Protein AF-A0A727Z8F1-F1 (afdb_monomer_lite)

Sequence (166 aa):
MTQYDAKLYRKMATTSFNEIFIKNKYPNDYIVYFQRVTELDWQDLQQFISNGMNKFDKLCILYEALLDDSSSWDFFKGERLPREVVDEITHYISIYRTQKFSKHYEINNWITQNDLWEQFRNIRSLNHHVGGVVVKGIRETYFKITCRLLAISDEGGSRLEKCQPW

Secondary structure (DSSP, 8-state):
-PPP-HHHHHHHHH----EEEEE--TTS-EEEEESSGGG--HHHHHHHB-S-SSHHHHHHHHHHHHH-TTS--TTB-SEEPPHHHHHHHHHHHHHHHHTT-SSHHHHHHHHHHTT-GGG-TTTEEEEEETTS-EEEEE-HHHHHHHHHHHT--STTSPPEEEEEE-

Foldseek 3Di:
DDDDDPVVVVVQVPQFQFWWWWADPPPDIDIDTDGGLVVDDPVNLVQFFQDDDDSRRSSVVVVVCSVDVVDDSPRTRTDIDDPLQSVLLVVLLVQCVVVVPDDSVVSQVVCVVVVPCVSNQPFWWFFAAPPGDTGIDGDPVSLVNSCVVVVHDPPDDHDTPDIGRD

Organism: Salmonella paratyphi B (NCBI:txid57045)

pLDDT: mean 90.61, std 9.66, range [50.28, 98.19]

Structure (mmCIF, N/CA/C/O backbone):
data_AF-A0A727Z8F1-F1
#
_entry.id   AF-A0A727Z8F1-F1
#
loop_
_atom_site.group_PDB
_atom_site.id
_atom_site.type_symbol
_atom_site.label_atom_id
_atom_site.label_alt_id
_atom_site.label_comp_id
_atom_site.label_asym_id
_atom_site.label_entity_id
_atom_site.label_seq_id
_atom_site.pdbx_PDB_ins_code
_atom_site.Cartn_x
_atom_site.Cartn_y
_atom_site.Cartn_z
_atom_site.occupancy
_atom_site.B_iso_or_equiv
_atom_site.auth_seq_id
_atom_site.auth_comp_id
_atom_site.auth_asym_id
_atom_site.auth_atom_id
_atom_site.pdbx_PDB_model_num
ATOM 1 N N . MET A 1 1 ? 16.748 -8.881 -25.050 1.00 59.47 1 MET A N 1
ATOM 2 C CA . MET A 1 1 ? 17.433 -7.925 -24.155 1.00 59.47 1 MET A CA 1
ATOM 3 C C . MET A 1 1 ? 16.875 -6.560 -24.489 1.00 59.47 1 MET A C 1
ATOM 5 O O . MET A 1 1 ? 16.984 -6.182 -25.651 1.00 59.47 1 MET A O 1
ATOM 9 N N . THR A 1 2 ? 16.223 -5.877 -23.549 1.00 76.44 2 THR A N 1
ATOM 10 C CA . THR A 1 2 ? 15.679 -4.546 -23.827 1.00 76.44 2 THR A CA 1
ATOM 11 C C . THR A 1 2 ? 16.814 -3.544 -23.665 1.00 76.44 2 THR A C 1
ATOM 13 O O . THR A 1 2 ? 17.444 -3.455 -22.612 1.00 76.44 2 THR A O 1
ATOM 16 N N . GLN A 1 3 ? 17.147 -2.828 -24.736 1.00 87.69 3 GLN A N 1
ATOM 17 C CA . GLN A 1 3 ? 18.122 -1.747 -24.648 1.00 87.69 3 GLN A CA 1
ATOM 18 C C . GLN A 1 3 ? 17.530 -0.619 -23.797 1.00 87.69 3 GLN A C 1
ATOM 20 O O . GLN A 1 3 ? 16.343 -0.320 -23.910 1.00 87.69 3 GLN A O 1
ATOM 25 N N . TYR A 1 4 ? 18.350 0.008 -22.950 1.00 93.06 4 TYR A N 1
ATOM 26 C CA . TYR A 1 4 ? 17.904 1.146 -22.151 1.00 93.06 4 TYR A CA 1
ATOM 27 C C . TYR A 1 4 ? 17.323 2.254 -23.041 1.00 93.06 4 TYR A C 1
ATOM 29 O O . TYR A 1 4 ? 18.005 2.757 -23.936 1.00 93.06 4 TYR A O 1
ATOM 37 N N . ASP A 1 5 ? 16.086 2.658 -22.750 1.00 95.81 5 ASP A N 1
ATOM 38 C CA . ASP A 1 5 ? 15.390 3.755 -23.419 1.00 95.81 5 ASP A CA 1
ATOM 39 C C . ASP A 1 5 ? 15.061 4.861 -22.408 1.00 95.81 5 ASP A C 1
ATOM 41 O O . ASP A 1 5 ? 14.176 4.738 -21.556 1.00 95.81 5 ASP A O 1
ATOM 45 N N . ALA A 1 6 ? 15.762 5.989 -22.537 1.00 96.31 6 ALA A N 1
ATOM 46 C CA . ALA A 1 6 ? 15.578 7.152 -21.678 1.00 96.31 6 ALA A CA 1
ATOM 47 C C . ALA A 1 6 ? 14.182 7.788 -21.799 1.00 96.31 6 ALA A C 1
ATOM 49 O O . ALA A 1 6 ? 13.691 8.367 -20.829 1.00 96.31 6 ALA A O 1
ATOM 50 N N . LYS A 1 7 ? 13.533 7.722 -22.970 1.00 96.94 7 LYS A N 1
ATOM 51 C CA . LYS A 1 7 ? 12.176 8.259 -23.157 1.00 96.94 7 LYS A CA 1
ATOM 52 C C . LYS A 1 7 ? 11.161 7.383 -22.434 1.00 96.94 7 LYS A C 1
ATOM 54 O O . LYS A 1 7 ? 10.296 7.919 -21.744 1.00 96.94 7 LYS A O 1
ATOM 59 N N . LEU A 1 8 ? 11.289 6.063 -22.554 1.00 97.00 8 LEU A N 1
ATOM 60 C CA . LEU A 1 8 ? 10.436 5.119 -21.834 1.00 97.00 8 LEU A CA 1
ATOM 61 C C . LEU A 1 8 ? 10.638 5.228 -20.318 1.00 97.00 8 LEU A C 1
ATOM 63 O O . LEU A 1 8 ? 9.660 5.346 -19.584 1.00 97.00 8 LEU A O 1
ATOM 67 N N . TYR A 1 9 ? 11.887 5.311 -19.852 1.00 96.81 9 TYR A N 1
ATOM 68 C CA . TYR A 1 9 ? 12.176 5.513 -18.431 1.00 96.81 9 TYR A CA 1
ATOM 69 C C . TYR A 1 9 ? 11.516 6.786 -17.880 1.00 96.81 9 TYR A C 1
ATOM 71 O O . TYR A 1 9 ? 10.934 6.773 -16.798 1.00 96.81 9 TYR A O 1
ATOM 79 N N . ARG A 1 10 ? 11.548 7.893 -18.638 1.00 97.00 10 ARG A N 1
ATOM 80 C CA . ARG A 1 10 ? 10.850 9.130 -18.251 1.00 97.00 10 ARG A CA 1
ATOM 81 C C . ARG A 1 10 ? 9.341 8.928 -18.152 1.00 97.00 10 ARG A C 1
ATOM 83 O O . ARG A 1 10 ? 8.759 9.404 -17.188 1.00 97.00 10 ARG A O 1
ATOM 90 N N . LYS A 1 11 ? 8.721 8.201 -19.090 1.00 97.19 11 LYS A N 1
ATOM 91 C CA . LYS A 1 11 ? 7.285 7.873 -19.014 1.00 97.19 11 LYS A CA 1
ATOM 92 C C . LYS A 1 11 ? 6.958 7.074 -17.755 1.00 97.19 11 LYS A C 1
ATOM 94 O O . LYS A 1 11 ? 6.008 7.410 -17.054 1.00 97.19 11 LYS A O 1
ATOM 99 N N . MET A 1 12 ? 7.764 6.062 -17.438 1.00 97.06 12 MET A N 1
ATOM 100 C CA . MET A 1 12 ? 7.623 5.278 -16.207 1.00 97.06 12 MET A CA 1
ATOM 101 C C . MET A 1 12 ? 7.738 6.163 -14.960 1.00 97.06 12 MET A C 1
ATOM 103 O O . MET A 1 12 ? 6.936 6.039 -14.041 1.00 97.06 12 MET A O 1
ATOM 107 N N . ALA A 1 13 ? 8.693 7.097 -14.956 1.00 95.50 13 ALA A N 1
ATOM 108 C CA . ALA A 1 13 ? 8.923 8.033 -13.858 1.00 95.50 13 ALA A CA 1
ATOM 109 C C . ALA A 1 13 ? 7.828 9.103 -13.702 1.00 95.50 13 ALA A C 1
ATOM 111 O O . ALA A 1 13 ? 7.809 9.807 -12.696 1.00 95.50 13 ALA A O 1
ATOM 112 N N . THR A 1 14 ? 6.929 9.255 -14.677 1.00 96.12 14 THR A N 1
ATOM 113 C CA . THR A 1 14 ? 5.796 10.193 -14.608 1.00 96.12 14 THR A CA 1
ATOM 114 C C . THR A 1 14 ? 4.440 9.500 -14.501 1.00 96.12 14 THR A C 1
ATOM 116 O O . THR A 1 14 ? 3.446 10.170 -14.243 1.00 96.12 14 THR A O 1
ATOM 119 N N . THR A 1 15 ? 4.373 8.182 -14.707 1.00 96.19 15 THR A N 1
ATOM 120 C CA . THR A 1 15 ? 3.121 7.414 -14.613 1.00 96.19 15 THR A CA 1
ATOM 121 C C . THR A 1 15 ? 2.885 6.980 -13.168 1.00 96.19 15 THR A C 1
ATOM 123 O O . THR A 1 15 ? 3.782 6.415 -12.544 1.00 96.19 15 THR A O 1
ATOM 126 N N . SER A 1 16 ? 1.683 7.231 -12.645 1.00 94.06 16 SER A N 1
ATOM 127 C CA . SER A 1 16 ? 1.291 6.873 -11.278 1.00 94.06 16 SER A CA 1
ATOM 128 C C . SER A 1 16 ? 0.450 5.598 -11.261 1.00 94.06 16 SER A C 1
ATOM 130 O O . SER A 1 16 ? -0.523 5.515 -12.006 1.00 94.06 16 SER A O 1
ATOM 132 N N . PHE A 1 17 ? 0.785 4.649 -10.383 1.00 91.12 17 PHE A N 1
ATOM 133 C CA . PHE A 1 17 ? 0.053 3.381 -10.229 1.00 91.12 17 PHE A CA 1
ATOM 134 C C . PHE A 1 17 ? -0.594 3.204 -8.848 1.00 91.12 17 PHE A C 1
ATOM 136 O O . PHE A 1 17 ? -1.741 2.787 -8.796 1.00 91.12 17 PHE A O 1
ATOM 143 N N . ASN A 1 18 ? 0.084 3.619 -7.769 1.00 94.62 18 ASN A N 1
ATOM 144 C CA . ASN A 1 18 ? -0.335 3.413 -6.372 1.00 94.62 18 ASN A CA 1
ATOM 145 C C . ASN A 1 18 ? -0.572 1.928 -6.039 1.00 94.62 18 ASN A C 1
ATOM 147 O O . ASN A 1 18 ? -1.689 1.430 -6.096 1.00 94.62 18 ASN A O 1
ATOM 151 N N . GLU A 1 19 ? 0.502 1.215 -5.706 1.00 96.19 19 GLU A N 1
ATOM 152 C CA . GLU A 1 19 ? 0.511 -0.246 -5.608 1.00 96.19 19 GLU A CA 1
ATOM 153 C C . GLU A 1 19 ? 1.148 -0.713 -4.295 1.00 96.19 19 GLU A C 1
ATOM 155 O O . GLU A 1 19 ? 2.115 -0.117 -3.808 1.00 96.19 19 GLU A O 1
ATOM 160 N N . ILE A 1 20 ? 0.631 -1.816 -3.741 1.00 96.25 20 ILE A N 1
ATOM 161 C CA . ILE A 1 20 ? 1.237 -2.532 -2.612 1.00 96.25 20 ILE A CA 1
ATOM 162 C C . ILE A 1 20 ? 1.470 -3.981 -3.024 1.00 96.25 20 ILE A C 1
ATOM 164 O O . ILE A 1 20 ? 0.526 -4.718 -3.321 1.00 96.25 20 ILE A O 1
ATOM 168 N N . PHE A 1 21 ? 2.735 -4.391 -3.003 1.00 95.50 21 PHE A N 1
ATOM 169 C CA . PHE A 1 21 ? 3.159 -5.760 -3.266 1.00 95.50 21 PHE A CA 1
ATOM 170 C C . PHE A 1 21 ? 3.609 -6.437 -1.978 1.00 95.50 21 PHE A C 1
ATOM 172 O O . PHE A 1 21 ? 4.299 -5.836 -1.152 1.00 95.50 21 PHE A O 1
ATOM 179 N N . ILE A 1 22 ? 3.238 -7.705 -1.827 1.00 92.88 22 ILE A N 1
ATOM 180 C CA . ILE A 1 22 ? 3.529 -8.512 -0.647 1.00 92.88 22 ILE A CA 1
ATOM 181 C C . ILE A 1 22 ? 4.162 -9.822 -1.083 1.00 92.88 22 ILE A C 1
ATOM 183 O O . ILE A 1 22 ? 3.660 -10.524 -1.959 1.00 92.88 22 ILE A O 1
ATOM 187 N N . LYS A 1 23 ? 5.273 -10.187 -0.452 1.00 89.44 23 LYS A N 1
ATOM 188 C CA . LYS A 1 23 ? 5.864 -11.513 -0.596 1.00 89.44 23 LYS A CA 1
ATOM 189 C C . LYS A 1 23 ? 6.060 -12.128 0.777 1.00 89.44 23 LYS A C 1
ATOM 191 O O . LYS A 1 23 ? 6.916 -11.701 1.552 1.00 89.44 23 LYS A O 1
ATOM 196 N N . ASN A 1 24 ? 5.268 -13.157 1.053 1.00 78.88 24 ASN A N 1
ATOM 197 C CA . ASN A 1 24 ? 5.265 -13.827 2.344 1.00 78.88 24 ASN A CA 1
ATOM 198 C C . ASN A 1 24 ? 6.542 -14.659 2.511 1.00 78.88 24 ASN A C 1
ATOM 200 O O . ASN A 1 24 ? 6.727 -15.700 1.879 1.00 78.88 24 ASN A O 1
ATOM 204 N N . LYS A 1 25 ? 7.421 -14.206 3.403 1.00 60.59 25 LYS A N 1
ATOM 205 C CA . LYS A 1 25 ? 8.452 -15.024 4.048 1.00 60.59 25 LYS A CA 1
ATOM 206 C C . LYS A 1 25 ? 8.187 -14.961 5.546 1.00 60.59 25 LYS A C 1
ATOM 208 O O . LYS A 1 25 ? 8.998 -14.400 6.274 1.00 60.59 25 LYS A O 1
ATOM 213 N N . TYR A 1 26 ? 7.043 -15.477 6.005 1.00 50.28 26 TYR A N 1
ATOM 214 C CA . TYR A 1 26 ? 6.720 -15.498 7.436 1.00 50.28 26 TYR A CA 1
ATOM 215 C C . TYR A 1 26 ? 7.950 -15.950 8.250 1.00 50.28 26 TYR A C 1
ATOM 217 O O . TYR A 1 26 ? 8.553 -16.971 7.898 1.00 50.28 26 TYR A O 1
ATOM 225 N N . PRO A 1 27 ? 8.370 -15.203 9.290 1.00 54.84 27 PRO A N 1
ATOM 226 C CA . PRO A 1 27 ? 7.690 -14.065 9.935 1.00 54.84 27 PRO A CA 1
ATOM 227 C C . PRO A 1 27 ? 7.997 -12.663 9.350 1.00 54.84 27 PRO A C 1
ATOM 229 O O . PRO A 1 27 ? 7.558 -11.656 9.898 1.00 54.84 27 PRO A O 1
ATOM 232 N N . ASN A 1 28 ? 8.758 -12.574 8.261 1.00 67.25 28 ASN A N 1
ATOM 233 C CA . ASN A 1 28 ? 9.268 -11.339 7.662 1.00 67.25 28 ASN A CA 1
ATOM 234 C C . ASN A 1 28 ? 8.632 -11.071 6.293 1.00 67.25 28 ASN A C 1
ATOM 236 O O . ASN A 1 28 ? 9.291 -11.214 5.258 1.00 67.25 28 ASN A O 1
ATOM 240 N N . ASP A 1 29 ? 7.352 -10.702 6.282 1.00 78.38 29 ASP A N 1
ATOM 241 C CA . ASP A 1 29 ? 6.674 -10.296 5.049 1.00 78.38 29 ASP A CA 1
ATOM 242 C C . ASP A 1 29 ? 7.448 -9.155 4.375 1.00 78.38 29 ASP A C 1
ATOM 244 O O . ASP A 1 29 ? 7.763 -8.136 4.996 1.00 78.38 29 ASP A O 1
ATOM 248 N N . TYR A 1 30 ? 7.791 -9.348 3.101 1.00 88.75 30 TYR A N 1
ATOM 249 C CA . TYR A 1 30 ? 8.441 -8.327 2.289 1.00 88.75 30 TYR A CA 1
ATOM 250 C C . TYR A 1 30 ? 7.348 -7.491 1.630 1.00 88.75 30 TYR A C 1
ATOM 252 O O . TYR A 1 30 ? 6.677 -7.966 0.711 1.00 88.75 30 TYR A O 1
ATOM 260 N N . ILE A 1 31 ? 7.140 -6.279 2.141 1.00 92.06 31 ILE A N 1
ATOM 261 C CA . ILE A 1 31 ? 6.081 -5.367 1.702 1.00 92.06 31 ILE A CA 1
ATOM 262 C C . ILE A 1 31 ? 6.728 -4.183 1.002 1.00 92.06 31 ILE A C 1
ATOM 264 O O . ILE A 1 31 ? 7.596 -3.526 1.575 1.00 92.06 31 ILE A O 1
ATOM 268 N N . VAL A 1 32 ? 6.271 -3.893 -0.212 1.00 93.88 32 VAL A N 1
ATOM 269 C CA . VAL A 1 32 ? 6.700 -2.718 -0.967 1.00 93.88 32 VAL A CA 1
ATOM 270 C C . VAL A 1 32 ? 5.480 -1.909 -1.358 1.00 93.88 32 VAL A C 1
ATOM 272 O O . VAL A 1 32 ? 4.562 -2.424 -1.989 1.00 93.88 32 VAL A O 1
ATOM 275 N N . TYR A 1 33 ? 5.492 -0.636 -0.977 1.00 95.69 33 TYR A N 1
ATOM 276 C CA . TYR A 1 33 ? 4.539 0.366 -1.428 1.00 95.69 33 TYR A CA 1
ATOM 277 C C . TYR A 1 33 ? 5.251 1.319 -2.380 1.00 95.69 33 TYR A C 1
ATOM 279 O O . TYR A 1 33 ? 6.310 1.847 -2.040 1.00 95.69 33 TYR A O 1
ATOM 287 N N . PHE A 1 34 ? 4.670 1.543 -3.554 1.00 95.81 34 PHE A N 1
ATOM 288 C CA . PHE A 1 34 ? 5.219 2.465 -4.539 1.00 95.81 34 PHE A CA 1
ATOM 289 C C . PHE A 1 34 ? 4.108 3.175 -5.307 1.00 95.81 34 PHE A C 1
ATOM 291 O O . PHE A 1 34 ? 3.043 2.627 -5.588 1.00 95.81 34 PHE A O 1
ATOM 298 N N . GLN A 1 35 ? 4.377 4.416 -5.690 1.00 95.31 35 GLN A N 1
ATOM 299 C CA . GLN A 1 35 ? 3.495 5.213 -6.536 1.00 95.31 35 GLN A CA 1
ATOM 300 C C . GLN A 1 35 ? 3.973 5.227 -7.983 1.00 95.31 35 GLN A C 1
ATOM 302 O O . GLN A 1 35 ? 3.170 5.432 -8.892 1.00 95.31 35 GLN A O 1
ATOM 307 N N . ARG A 1 36 ? 5.267 4.980 -8.211 1.00 96.06 36 ARG A N 1
ATOM 308 C CA . ARG A 1 36 ? 5.874 4.914 -9.545 1.00 96.06 36 ARG A CA 1
ATOM 309 C C . ARG A 1 36 ? 6.780 3.701 -9.631 1.00 96.06 36 ARG A C 1
ATOM 311 O O . ARG A 1 36 ? 7.595 3.487 -8.742 1.00 96.06 36 ARG A O 1
ATOM 318 N N . VAL A 1 37 ? 6.716 2.951 -10.732 1.00 96.31 37 VAL A N 1
ATOM 319 C CA . VAL A 1 37 ? 7.543 1.737 -10.898 1.00 96.31 37 VAL A CA 1
ATOM 320 C C . VAL A 1 37 ? 9.040 2.023 -10.752 1.00 96.31 37 VAL A C 1
ATOM 322 O O . VAL A 1 37 ? 9.787 1.177 -10.282 1.00 96.31 37 VAL A O 1
ATOM 325 N N . THR A 1 38 ? 9.491 3.234 -11.094 1.00 96.88 38 THR A N 1
ATOM 326 C CA . THR A 1 38 ? 10.899 3.641 -10.976 1.00 96.88 38 THR A CA 1
ATOM 327 C C . THR A 1 38 ? 11.383 3.824 -9.536 1.00 96.88 38 THR A C 1
ATOM 329 O O . THR A 1 38 ? 12.591 3.934 -9.334 1.00 96.88 38 THR A O 1
ATOM 332 N N . GLU A 1 39 ? 10.477 3.895 -8.554 1.00 96.88 39 GLU A N 1
ATOM 333 C CA . GLU A 1 39 ? 10.825 3.914 -7.124 1.00 96.88 39 GLU A CA 1
ATOM 334 C C . GLU A 1 39 ? 11.359 2.559 -6.656 1.00 96.88 39 GLU A C 1
ATOM 336 O O . GLU A 1 39 ? 12.162 2.520 -5.729 1.00 96.88 39 GLU A O 1
ATOM 341 N N . LEU A 1 40 ? 10.975 1.473 -7.336 1.00 97.06 40 LEU A N 1
ATOM 342 C CA . LEU A 1 40 ? 11.451 0.132 -7.028 1.00 97.06 40 LEU A CA 1
ATOM 343 C C . LEU A 1 40 ? 12.952 0.027 -7.291 1.00 97.06 40 LEU A C 1
ATOM 345 O O . LEU A 1 40 ? 13.465 0.384 -8.367 1.00 97.06 40 LEU A O 1
ATOM 349 N N . ASP A 1 41 ? 13.675 -0.489 -6.306 1.00 96.19 41 ASP A N 1
ATOM 350 C CA . ASP A 1 41 ? 15.087 -0.782 -6.460 1.00 96.19 41 ASP A CA 1
ATOM 351 C C . ASP A 1 41 ? 15.314 -2.160 -7.110 1.00 96.19 41 ASP A C 1
ATOM 353 O O . ASP A 1 41 ? 14.391 -2.861 -7.532 1.00 96.19 41 ASP A O 1
ATOM 357 N N . TRP A 1 42 ? 16.580 -2.534 -7.294 1.00 95.88 42 TRP A N 1
ATOM 358 C CA . TRP A 1 42 ? 16.896 -3.834 -7.884 1.00 95.88 42 TRP A CA 1
ATOM 359 C C . TRP A 1 42 ? 16.462 -5.010 -7.000 1.00 95.88 42 TRP A C 1
ATOM 361 O O . TRP A 1 42 ? 16.053 -6.044 -7.529 1.00 95.88 42 TRP A O 1
ATOM 371 N N . GLN A 1 43 ? 16.550 -4.864 -5.679 1.00 94.19 43 GLN A N 1
ATOM 372 C CA . GLN A 1 43 ? 16.186 -5.903 -4.729 1.00 94.19 43 GLN A CA 1
ATOM 373 C C . GLN A 1 43 ? 14.675 -6.141 -4.745 1.00 94.19 43 GLN A C 1
ATOM 375 O O . GLN A 1 43 ? 14.262 -7.297 -4.843 1.00 94.19 43 GLN A O 1
ATOM 380 N N . ASP A 1 44 ? 13.867 -5.080 -4.752 1.00 95.44 44 ASP A N 1
ATOM 381 C CA . ASP A 1 44 ? 12.411 -5.162 -4.887 1.00 95.44 44 ASP A CA 1
ATOM 382 C C . ASP A 1 44 ? 12.024 -5.904 -6.167 1.00 95.44 44 ASP A C 1
ATOM 384 O O . ASP A 1 44 ? 11.294 -6.899 -6.145 1.00 95.44 44 ASP A O 1
ATOM 388 N N . LEU A 1 45 ? 12.590 -5.480 -7.298 1.00 96.75 45 LEU A N 1
ATOM 389 C CA . LEU A 1 45 ? 12.315 -6.093 -8.595 1.00 96.75 45 LEU A CA 1
ATOM 390 C C . LEU A 1 45 ? 12.752 -7.564 -8.638 1.00 96.75 45 LEU A C 1
ATOM 392 O O . LEU A 1 45 ? 12.081 -8.384 -9.259 1.00 96.75 45 LEU A O 1
ATOM 396 N N . GLN A 1 46 ? 13.845 -7.932 -7.967 1.00 94.44 46 GLN A N 1
ATOM 397 C CA . GLN A 1 46 ? 14.271 -9.329 -7.836 1.00 94.44 46 GLN A CA 1
ATOM 398 C C . GLN A 1 46 ? 13.331 -10.159 -6.959 1.00 94.44 46 GLN A C 1
ATOM 400 O O . GLN A 1 46 ? 13.143 -11.352 -7.218 1.00 94.44 46 GLN A O 1
ATOM 405 N N . GLN A 1 47 ? 12.722 -9.552 -5.937 1.00 93.62 47 GLN A N 1
ATOM 406 C CA . GLN A 1 47 ? 11.729 -10.250 -5.131 1.00 93.62 47 GLN A CA 1
ATOM 407 C C . GLN A 1 47 ? 10.490 -10.583 -5.953 1.00 93.62 47 GLN A C 1
ATOM 409 O O . GLN A 1 47 ? 10.032 -11.724 -5.880 1.00 93.62 47 GLN A O 1
ATOM 414 N N . PHE A 1 48 ? 9.989 -9.637 -6.742 1.00 95.56 48 PHE A N 1
ATOM 415 C CA . PHE A 1 48 ? 8.669 -9.753 -7.353 1.00 95.56 48 PHE A CA 1
ATOM 416 C C . PHE A 1 48 ? 8.663 -10.183 -8.816 1.00 95.56 48 PHE A C 1
ATOM 418 O O . PHE A 1 48 ? 7.673 -10.746 -9.248 1.00 95.56 48 PHE A O 1
ATOM 425 N N . ILE A 1 49 ? 9.724 -9.972 -9.593 1.00 96.00 49 ILE A N 1
ATOM 426 C CA . ILE A 1 49 ? 9.692 -10.185 -11.049 1.00 96.00 49 ILE A CA 1
ATOM 427 C C . ILE A 1 49 ? 10.643 -11.328 -11.420 1.00 96.00 49 ILE A C 1
ATOM 429 O O . ILE A 1 49 ? 11.854 -11.225 -11.216 1.00 96.00 49 ILE A O 1
ATOM 433 N N . SER A 1 50 ? 10.136 -12.433 -11.979 1.00 94.19 50 SER A N 1
ATOM 434 C CA . SER A 1 50 ? 10.952 -13.578 -12.423 1.00 94.19 50 SER A CA 1
ATOM 435 C C . SER A 1 50 ? 11.782 -13.270 -13.664 1.00 94.19 50 SER A C 1
ATOM 437 O O . SER A 1 50 ? 12.948 -13.653 -13.735 1.00 94.19 50 SER A O 1
ATOM 439 N N . ASN A 1 51 ? 11.183 -12.566 -14.620 1.00 92.56 51 ASN A N 1
ATOM 440 C CA . ASN A 1 51 ? 11.721 -12.366 -15.962 1.00 92.56 51 ASN A CA 1
ATOM 441 C C . ASN A 1 51 ? 12.615 -11.119 -16.026 1.00 92.56 51 ASN A C 1
ATOM 443 O O . ASN A 1 51 ? 12.630 -10.315 -15.098 1.00 92.56 51 ASN A O 1
ATOM 447 N N . GLY A 1 52 ? 13.364 -10.948 -17.117 1.00 90.75 52 GLY A N 1
ATOM 448 C CA . GLY A 1 52 ? 14.260 -9.801 -17.320 1.00 90.75 52 GLY A CA 1
ATOM 449 C C . GLY A 1 52 ? 15.632 -9.965 -16.656 1.00 90.75 52 GLY A C 1
ATOM 450 O O . GLY A 1 52 ? 15.753 -10.528 -15.566 1.00 90.75 52 GLY A O 1
ATOM 451 N N . MET A 1 53 ? 16.680 -9.476 -17.327 1.00 92.06 53 MET A N 1
ATOM 452 C CA . MET A 1 53 ? 18.077 -9.710 -16.927 1.00 92.06 53 MET A CA 1
ATOM 453 C C . MET A 1 53 ? 18.667 -8.569 -16.097 1.00 92.06 53 MET A C 1
ATOM 455 O O . MET A 1 53 ? 19.608 -8.780 -15.337 1.00 92.06 53 MET A O 1
ATOM 459 N N . ASN A 1 54 ? 18.123 -7.361 -16.230 1.00 94.56 54 ASN A N 1
ATOM 460 C CA . ASN A 1 54 ? 18.597 -6.163 -15.542 1.00 94.56 54 ASN A CA 1
ATOM 461 C C . ASN A 1 54 ? 17.423 -5.342 -14.976 1.00 94.56 54 ASN A C 1
ATOM 463 O O . ASN A 1 54 ? 16.254 -5.675 -15.187 1.00 94.56 54 ASN A O 1
ATOM 467 N N . LYS A 1 55 ? 17.736 -4.269 -14.235 1.00 95.81 55 LYS A N 1
ATOM 468 C CA . LYS A 1 55 ? 16.727 -3.404 -13.603 1.00 95.81 55 LYS A CA 1
ATOM 469 C C . LYS A 1 55 ? 15.737 -2.841 -14.626 1.00 95.81 55 LYS A C 1
ATOM 471 O O . LYS A 1 55 ? 14.536 -2.883 -14.391 1.00 95.81 55 LYS A O 1
ATOM 476 N N . PHE A 1 56 ? 16.234 -2.336 -15.754 1.00 96.75 56 PHE A N 1
ATOM 477 C CA . PHE A 1 56 ? 15.402 -1.711 -16.778 1.00 96.75 56 PHE A CA 1
ATOM 478 C C . PHE A 1 56 ? 14.466 -2.716 -17.459 1.00 96.75 56 PHE A C 1
ATOM 480 O O . PHE A 1 56 ? 13.284 -2.420 -17.604 1.00 96.75 56 PHE A O 1
ATOM 487 N N . ASP A 1 57 ? 14.946 -3.921 -17.784 1.00 96.31 57 ASP A N 1
ATOM 488 C CA . ASP A 1 57 ? 14.102 -4.997 -18.325 1.00 96.31 57 ASP A CA 1
ATOM 489 C C . ASP A 1 57 ? 12.923 -5.299 -17.384 1.00 96.31 57 ASP A C 1
ATOM 491 O O . ASP A 1 57 ? 11.777 -5.381 -17.821 1.00 96.31 57 ASP A O 1
ATOM 495 N N . LYS A 1 58 ? 13.196 -5.438 -16.078 1.00 97.19 58 LYS A N 1
ATOM 496 C CA . LYS A 1 58 ? 12.162 -5.728 -15.070 1.00 97.19 58 LYS A CA 1
ATOM 497 C C . LYS A 1 58 ? 11.168 -4.582 -14.907 1.00 97.19 58 LYS A C 1
ATOM 499 O O . LYS A 1 58 ? 9.979 -4.841 -14.751 1.00 97.19 58 LYS A O 1
ATOM 504 N N . LEU A 1 59 ? 11.642 -3.337 -14.978 1.00 97.00 59 LEU A N 1
ATOM 505 C CA . LEU A 1 59 ? 10.771 -2.162 -14.990 1.00 97.00 59 LEU A CA 1
ATOM 506 C C . LEU A 1 59 ? 9.855 -2.150 -16.216 1.00 97.00 59 LEU A C 1
ATOM 508 O O . LEU A 1 59 ? 8.679 -1.852 -16.058 1.00 97.00 59 LEU A O 1
ATOM 512 N N . CYS A 1 60 ? 10.360 -2.498 -17.406 1.00 95.69 60 CYS A N 1
ATOM 513 C CA . CYS A 1 60 ? 9.547 -2.590 -18.625 1.00 95.69 60 CYS A CA 1
ATOM 514 C C . CYS A 1 60 ? 8.430 -3.622 -18.475 1.00 95.69 60 CYS A C 1
ATOM 516 O O . CYS A 1 60 ? 7.269 -3.281 -18.666 1.00 95.69 60 CYS A O 1
ATOM 518 N N . ILE A 1 61 ? 8.781 -4.840 -18.050 1.00 95.19 61 ILE A N 1
ATOM 519 C CA . ILE A 1 61 ? 7.821 -5.936 -17.850 1.00 95.19 61 ILE A CA 1
ATOM 520 C C . ILE A 1 61 ? 6.718 -5.521 -16.872 1.00 95.19 61 ILE A C 1
ATOM 522 O O . ILE A 1 61 ? 5.537 -5.674 -17.165 1.00 95.19 61 ILE A O 1
ATOM 526 N N . LEU A 1 62 ? 7.102 -4.963 -15.721 1.00 96.19 62 LEU A N 1
ATOM 527 C CA . LEU A 1 62 ? 6.137 -4.532 -14.715 1.00 96.19 62 LEU A CA 1
ATOM 528 C C . LEU A 1 62 ? 5.271 -3.364 -15.209 1.00 96.19 62 LEU A C 1
ATOM 530 O O . LEU A 1 62 ? 4.070 -3.348 -14.972 1.00 96.19 62 LEU A O 1
ATOM 534 N N . TYR A 1 63 ? 5.877 -2.383 -15.878 1.00 96.31 63 TYR A N 1
ATOM 535 C CA . TYR A 1 63 ? 5.171 -1.214 -16.396 1.00 96.31 63 TYR A CA 1
ATOM 536 C C . TYR A 1 63 ? 4.103 -1.601 -17.417 1.00 96.31 63 TYR A C 1
ATOM 538 O O . TYR A 1 63 ? 2.978 -1.127 -17.320 1.00 96.31 63 TYR A O 1
ATOM 546 N N . GLU A 1 64 ? 4.443 -2.472 -18.367 1.00 94.31 64 GLU A N 1
ATOM 547 C CA . GLU A 1 64 ? 3.502 -2.962 -19.375 1.00 94.31 64 GLU A CA 1
ATOM 548 C C . GLU A 1 64 ? 2.341 -3.721 -18.727 1.00 94.31 64 GLU A C 1
ATOM 550 O O . GLU A 1 64 ? 1.187 -3.445 -19.047 1.00 94.31 64 GLU A O 1
ATOM 555 N N . ALA A 1 65 ? 2.629 -4.592 -17.756 1.00 94.31 65 ALA A N 1
ATOM 556 C CA . ALA A 1 65 ? 1.596 -5.342 -17.047 1.00 94.31 65 ALA A CA 1
ATOM 557 C C . ALA A 1 65 ? 0.662 -4.452 -16.209 1.00 94.31 65 ALA A C 1
ATOM 559 O O . ALA A 1 65 ? -0.527 -4.726 -16.096 1.00 94.31 65 ALA A O 1
ATOM 560 N N . LEU A 1 66 ? 1.179 -3.365 -15.632 1.00 94.12 66 LEU A N 1
ATOM 561 C CA . LEU A 1 66 ? 0.372 -2.412 -14.865 1.00 94.12 66 LEU A CA 1
ATOM 562 C C . LEU A 1 66 ? -0.475 -1.475 -15.741 1.00 94.12 66 LEU A C 1
ATOM 564 O O . LEU A 1 66 ? -1.418 -0.867 -15.240 1.00 94.12 66 LEU A O 1
ATOM 568 N N . LEU A 1 67 ? -0.133 -1.303 -17.022 1.00 93.88 67 LEU A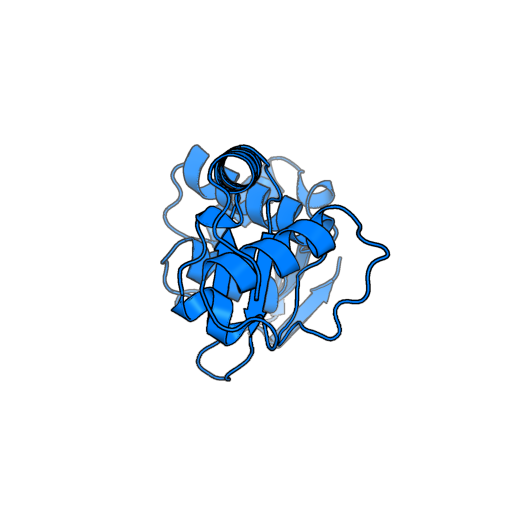 N 1
ATOM 569 C CA . LEU A 1 67 ? -0.946 -0.521 -17.960 1.00 93.88 67 LEU A CA 1
ATOM 570 C C . LEU A 1 67 ? -2.162 -1.296 -18.480 1.00 93.88 67 LEU A C 1
ATOM 572 O O . LEU A 1 67 ? -3.113 -0.674 -18.951 1.00 93.88 67 LEU A O 1
ATOM 576 N N . ASP A 1 68 ? -2.126 -2.625 -18.404 1.00 90.19 68 ASP A N 1
ATOM 577 C CA . ASP A 1 68 ? -3.181 -3.513 -18.873 1.00 90.19 68 ASP A CA 1
ATOM 578 C C . ASP A 1 68 ? -3.480 -4.579 -17.812 1.00 90.19 68 ASP A C 1
ATOM 580 O O . ASP A 1 68 ? -2.835 -5.626 -17.759 1.00 90.19 68 ASP A O 1
ATOM 584 N N . ASP A 1 69 ? -4.498 -4.333 -16.984 1.00 77.44 69 ASP A N 1
ATOM 585 C CA . ASP A 1 69 ? -4.923 -5.268 -15.934 1.00 77.44 69 ASP A CA 1
ATOM 586 C C . ASP A 1 69 ? -5.417 -6.626 -16.490 1.00 77.44 69 ASP A C 1
ATOM 588 O O . ASP A 1 69 ? -5.566 -7.573 -15.719 1.00 77.44 69 ASP A O 1
ATOM 592 N N . SER A 1 70 ? -5.649 -6.759 -17.806 1.00 83.06 70 SER A N 1
ATOM 593 C CA . SER A 1 70 ? -5.984 -8.045 -18.443 1.00 83.06 70 SER A CA 1
ATOM 594 C C . SER A 1 70 ? -4.761 -8.904 -18.793 1.00 83.06 70 SER A C 1
ATOM 596 O O . SER A 1 70 ? -4.906 -10.077 -19.150 1.00 83.06 70 SER A O 1
ATOM 598 N N . SER A 1 71 ? -3.556 -8.338 -18.686 1.00 82.19 71 SER A N 1
ATOM 599 C CA . SER A 1 71 ? -2.302 -9.026 -18.981 1.00 82.19 71 SER A CA 1
ATOM 600 C C . SER A 1 71 ? -2.031 -10.187 -18.016 1.00 82.19 71 SER A C 1
ATOM 602 O O . SER A 1 71 ? -2.464 -10.197 -16.863 1.00 82.19 71 SER A O 1
ATOM 604 N N . SER A 1 72 ? -1.290 -11.197 -18.486 1.00 85.50 72 SER A N 1
ATOM 605 C CA . SER A 1 72 ? -0.843 -12.283 -17.608 1.00 85.50 72 SER A CA 1
ATOM 606 C C . SER A 1 72 ? 0.226 -11.787 -16.628 1.00 85.50 72 SER A C 1
ATOM 608 O O . SER A 1 72 ? 1.233 -11.197 -17.027 1.00 85.50 72 SER A O 1
ATOM 610 N N . TRP A 1 73 ? 0.039 -12.119 -15.350 1.00 93.00 73 TRP A N 1
ATOM 611 C CA . TRP A 1 73 ? 0.975 -11.850 -14.256 1.00 93.00 73 TRP A CA 1
ATOM 612 C C . TRP A 1 73 ? 1.858 -13.062 -13.908 1.00 93.00 73 TRP A C 1
ATOM 614 O O . TRP A 1 73 ? 2.433 -13.108 -12.824 1.00 93.00 73 TRP A O 1
ATOM 624 N N . ASP A 1 74 ? 2.035 -14.030 -14.817 1.00 93.12 74 ASP A N 1
ATOM 625 C CA . ASP A 1 74 ? 2.840 -15.248 -14.576 1.00 93.12 74 ASP A CA 1
ATOM 626 C C . ASP A 1 74 ? 4.301 -14.963 -14.172 1.00 93.12 74 ASP A C 1
ATOM 628 O O . ASP A 1 74 ? 4.977 -15.802 -13.573 1.00 93.12 74 ASP A O 1
ATOM 632 N N . PHE A 1 75 ? 4.815 -13.770 -14.488 1.00 93.69 75 PHE A N 1
ATOM 633 C CA . PHE A 1 75 ? 6.151 -13.338 -14.076 1.00 93.69 75 PHE A CA 1
ATOM 634 C C . PHE A 1 75 ? 6.235 -12.922 -12.596 1.00 93.69 75 PHE A C 1
ATOM 636 O O . PHE A 1 75 ? 7.339 -12.711 -12.080 1.00 93.69 75 PHE A O 1
ATOM 643 N N . PHE A 1 76 ? 5.102 -12.721 -11.922 1.00 95.12 76 PHE A N 1
ATOM 644 C CA . PHE A 1 76 ? 5.031 -12.077 -10.618 1.00 95.12 76 PHE A CA 1
ATOM 645 C C . PHE A 1 76 ? 5.130 -13.084 -9.465 1.00 95.12 76 PHE A C 1
ATOM 647 O O . PHE A 1 76 ? 4.413 -14.077 -9.396 1.00 95.12 76 PHE A O 1
ATOM 654 N N . LYS A 1 77 ? 6.047 -12.829 -8.530 1.00 93.69 77 LYS A N 1
ATOM 655 C CA . LYS A 1 77 ? 6.401 -13.695 -7.396 1.00 93.69 77 LYS A CA 1
ATOM 656 C C . LYS A 1 77 ? 5.927 -13.100 -6.073 1.00 93.69 77 LYS A C 1
ATOM 658 O O . LYS A 1 77 ? 6.742 -12.782 -5.202 1.00 93.69 77 LYS A O 1
ATOM 663 N N . GLY A 1 78 ? 4.622 -12.959 -5.916 1.00 92.31 78 GLY A N 1
ATOM 664 C CA . GLY A 1 78 ? 4.015 -12.442 -4.698 1.00 92.31 78 GLY A CA 1
ATOM 665 C C . GLY A 1 78 ? 2.524 -12.216 -4.872 1.00 92.31 78 GLY A C 1
ATOM 666 O O . GLY A 1 78 ? 1.905 -12.737 -5.794 1.00 92.31 78 GLY A O 1
ATOM 667 N N . GLU A 1 79 ? 1.975 -11.398 -3.992 1.00 91.88 79 GLU A N 1
ATOM 668 C CA . GLU A 1 79 ? 0.612 -10.899 -4.041 1.00 91.88 79 GLU A CA 1
ATOM 669 C C . GLU A 1 79 ? 0.640 -9.401 -4.356 1.00 91.88 79 GLU A C 1
ATOM 671 O O . GLU A 1 79 ? 1.357 -8.630 -3.715 1.00 91.88 79 GLU A O 1
ATOM 676 N N . ARG A 1 80 ? -0.120 -8.997 -5.374 1.00 93.31 80 ARG A N 1
ATOM 677 C CA . ARG A 1 80 ? -0.475 -7.600 -5.623 1.00 93.31 80 ARG A CA 1
ATOM 678 C C . ARG A 1 80 ? -1.813 -7.377 -4.938 1.00 93.31 80 ARG A C 1
ATOM 680 O O . ARG A 1 80 ? -2.766 -8.094 -5.241 1.00 93.31 80 ARG A O 1
ATOM 687 N N . LEU A 1 81 ? -1.884 -6.423 -4.012 1.00 94.38 81 LEU A N 1
ATOM 688 C CA . LEU A 1 81 ? -3.160 -6.116 -3.374 1.00 94.38 81 LEU A CA 1
ATOM 689 C C . LEU A 1 81 ? -4.145 -5.520 -4.393 1.00 94.38 81 LEU A C 1
ATOM 691 O O . LEU A 1 81 ? -3.720 -4.758 -5.263 1.00 94.38 81 LEU A O 1
ATOM 695 N N . PRO A 1 82 ? -5.454 -5.814 -4.275 1.00 94.25 82 PRO A N 1
ATOM 696 C CA . PRO A 1 82 ? -6.476 -5.163 -5.087 1.00 94.25 82 PRO A CA 1
ATOM 697 C C . PRO A 1 82 ? -6.428 -3.642 -4.938 1.00 94.25 82 PRO A C 1
ATOM 699 O O . PRO A 1 82 ? -6.178 -3.131 -3.842 1.00 94.25 82 PRO A O 1
ATOM 702 N N . ARG A 1 83 ? -6.715 -2.917 -6.022 1.00 92.56 83 ARG A N 1
ATOM 703 C CA . ARG A 1 83 ? -6.633 -1.450 -6.057 1.00 92.56 83 ARG A CA 1
ATOM 704 C C . ARG A 1 83 ? -7.488 -0.799 -4.972 1.00 92.56 83 ARG A C 1
ATOM 706 O O . ARG A 1 83 ? -7.013 0.089 -4.276 1.00 92.56 83 ARG A O 1
ATOM 713 N N . GLU A 1 84 ? -8.700 -1.297 -4.759 1.00 95.56 84 GLU A N 1
ATOM 714 C CA . GLU A 1 84 ? -9.626 -0.777 -3.751 1.00 95.56 84 GLU A CA 1
ATOM 715 C C . GLU A 1 84 ? -9.052 -0.926 -2.335 1.00 95.56 84 GLU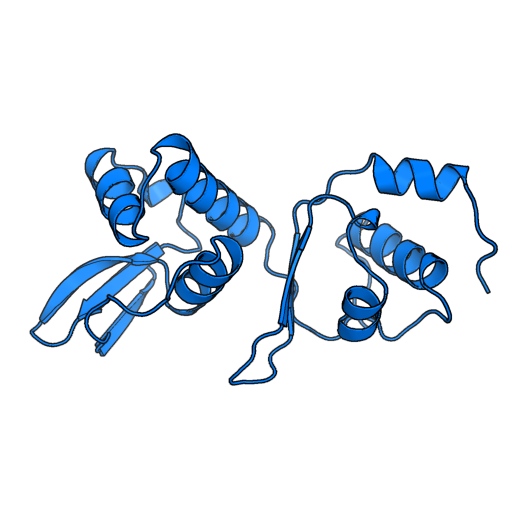 A C 1
ATOM 717 O O . GLU A 1 84 ? -9.190 -0.035 -1.502 1.00 95.56 84 GLU A O 1
ATOM 722 N N . VAL A 1 85 ? -8.343 -2.025 -2.064 1.00 97.12 85 VAL A N 1
ATOM 723 C CA . VAL A 1 85 ? -7.650 -2.241 -0.786 1.00 97.12 85 VAL A CA 1
ATOM 724 C C . VAL A 1 85 ? -6.469 -1.281 -0.641 1.00 97.12 85 VAL A C 1
ATOM 726 O O . VAL A 1 85 ? -6.266 -0.724 0.438 1.00 97.12 85 VAL A O 1
ATOM 729 N N . VAL A 1 86 ? -5.687 -1.070 -1.706 1.00 97.56 86 VAL A N 1
ATOM 730 C CA . VAL A 1 86 ? -4.555 -0.129 -1.688 1.00 97.56 86 VAL A CA 1
ATOM 731 C C . VAL A 1 86 ? -5.035 1.300 -1.449 1.00 97.56 86 VAL A C 1
ATOM 733 O O . VAL A 1 86 ? -4.439 2.013 -0.637 1.00 97.56 86 VAL A O 1
ATOM 736 N N . ASP A 1 87 ? -6.127 1.706 -2.091 1.00 96.62 87 ASP A N 1
ATOM 737 C CA . ASP A 1 87 ? -6.730 3.027 -1.921 1.00 96.62 87 ASP A CA 1
ATOM 738 C C . ASP A 1 87 ? -7.235 3.226 -0.486 1.00 96.62 87 ASP A C 1
ATOM 740 O O . ASP A 1 87 ? -6.931 4.246 0.138 1.00 96.62 87 ASP A O 1
ATOM 744 N N . GLU A 1 88 ? -7.909 2.227 0.091 1.00 98.19 88 GLU A N 1
ATOM 745 C CA . GLU A 1 88 ? -8.357 2.264 1.486 1.00 98.19 88 GLU A CA 1
ATOM 746 C C . GLU A 1 88 ? -7.184 2.333 2.478 1.00 98.19 88 GLU A C 1
ATOM 748 O O . GLU A 1 88 ? -7.215 3.145 3.403 1.00 98.19 88 GLU A O 1
ATOM 753 N N . ILE A 1 89 ? -6.116 1.547 2.283 1.00 97.75 89 ILE A N 1
ATOM 754 C CA . ILE A 1 89 ? -4.907 1.604 3.129 1.00 97.75 89 ILE A CA 1
ATOM 755 C C . ILE A 1 89 ? -4.216 2.967 2.999 1.00 97.75 89 ILE A C 1
ATOM 757 O O . ILE A 1 89 ? -3.810 3.560 4.002 1.00 97.75 89 ILE A O 1
ATOM 761 N N . THR A 1 90 ? -4.094 3.485 1.776 1.00 97.06 90 THR A N 1
ATOM 762 C CA . THR A 1 90 ? -3.478 4.792 1.501 1.00 97.06 90 THR A CA 1
ATOM 763 C C . THR A 1 90 ? -4.264 5.904 2.188 1.00 97.06 90 THR A C 1
ATOM 765 O O . THR A 1 90 ? -3.674 6.752 2.863 1.00 97.06 90 THR A O 1
ATOM 768 N N . HIS A 1 91 ? -5.595 5.870 2.081 1.00 97.75 91 HIS A N 1
ATOM 769 C CA . HIS A 1 91 ? -6.485 6.808 2.760 1.00 97.75 91 HIS A CA 1
ATOM 770 C C . HIS A 1 91 ? -6.350 6.706 4.282 1.00 97.75 91 HIS A C 1
ATOM 772 O O . HIS A 1 91 ? -6.145 7.713 4.961 1.00 97.75 91 HIS A O 1
ATOM 778 N N . TYR A 1 92 ? -6.338 5.489 4.819 1.00 97.69 92 TYR A N 1
ATOM 779 C CA . TYR A 1 92 ? -6.182 5.226 6.247 1.00 97.69 92 TYR A CA 1
ATOM 780 C C . TYR A 1 92 ? -4.851 5.777 6.803 1.00 97.69 92 TYR A C 1
ATOM 782 O O . TYR A 1 92 ? -4.822 6.470 7.824 1.00 97.69 92 TYR A O 1
ATOM 790 N N . ILE A 1 93 ? -3.742 5.566 6.085 1.00 96.62 93 ILE A N 1
ATOM 791 C CA . ILE A 1 93 ? -2.422 6.145 6.393 1.00 96.62 93 ILE A CA 1
ATOM 792 C C . ILE A 1 93 ? -2.433 7.675 6.268 1.00 96.62 93 ILE A C 1
ATOM 794 O O . ILE A 1 93 ? -1.780 8.373 7.052 1.00 96.62 93 ILE A O 1
ATOM 798 N N . SER A 1 94 ? -3.168 8.223 5.299 1.00 97.12 94 SER A N 1
ATOM 799 C CA . SER A 1 94 ? -3.284 9.673 5.124 1.00 97.12 94 SER A CA 1
ATOM 800 C C . SER A 1 94 ? -3.953 10.344 6.326 1.00 97.12 94 SER A C 1
ATOM 802 O O . SER A 1 94 ? -3.511 11.420 6.737 1.00 97.12 94 SER A O 1
ATOM 804 N N . ILE A 1 95 ? -4.942 9.689 6.950 1.00 98.06 95 ILE A N 1
ATOM 805 C CA . ILE A 1 95 ? -5.588 10.167 8.180 1.00 98.06 95 ILE A CA 1
ATOM 806 C C . ILE A 1 95 ? -4.565 10.215 9.312 1.00 98.06 95 ILE A C 1
ATOM 808 O O . ILE A 1 95 ? -4.431 11.256 9.954 1.00 98.06 95 ILE A O 1
ATOM 812 N N . TYR A 1 96 ? -3.791 9.142 9.513 1.00 97.00 96 TYR A N 1
ATOM 813 C CA . TYR A 1 96 ? -2.734 9.102 10.531 1.00 97.00 96 TYR A CA 1
ATOM 814 C C . TYR A 1 96 ? -1.784 10.299 10.422 1.00 97.00 96 TYR A C 1
ATOM 816 O O . TYR A 1 96 ? -1.525 10.995 11.404 1.00 97.00 96 TYR A O 1
ATOM 824 N N . ARG A 1 97 ? -1.299 10.570 9.204 1.00 96.00 97 ARG A N 1
ATOM 825 C CA . ARG A 1 97 ? -0.352 11.660 8.931 1.00 96.00 97 ARG A CA 1
ATOM 826 C C . ARG A 1 97 ? -0.996 13.039 9.080 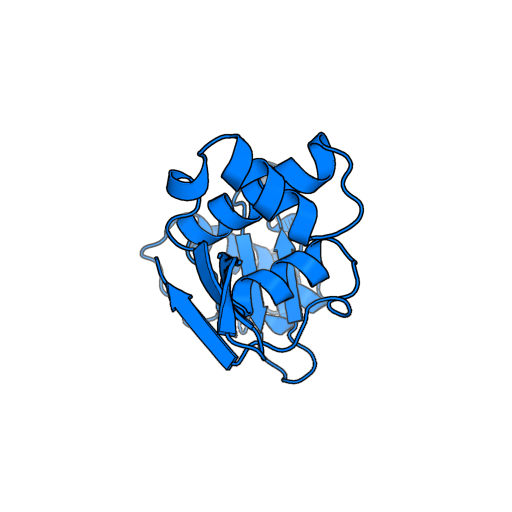1.00 96.00 97 ARG A C 1
ATOM 828 O O . ARG A 1 97 ? -0.413 13.911 9.718 1.00 96.00 97 ARG A O 1
ATOM 835 N N . THR A 1 98 ? -2.192 13.231 8.525 1.00 97.62 98 THR A N 1
ATOM 836 C CA . THR A 1 98 ? -2.918 14.513 8.548 1.00 97.62 98 THR A CA 1
ATOM 837 C C . THR A 1 98 ? -3.309 14.912 9.968 1.00 97.62 98 THR A C 1
ATOM 839 O O . THR A 1 98 ? -3.106 16.059 10.363 1.00 97.62 98 THR A O 1
ATOM 842 N N . GLN A 1 99 ? -3.817 13.959 10.752 1.00 97.44 99 GLN A N 1
ATOM 843 C CA . GLN A 1 99 ? -4.215 14.181 12.144 1.00 97.44 99 GLN A CA 1
ATOM 844 C C . GLN A 1 99 ? -3.031 14.120 13.120 1.00 97.44 99 GLN A C 1
ATOM 846 O O . GLN A 1 99 ? -3.201 14.392 14.306 1.00 97.44 99 GLN A O 1
ATOM 851 N N . LYS A 1 100 ? -1.823 13.806 12.625 1.00 95.12 100 LYS A N 1
ATOM 852 C CA . LYS A 1 100 ? -0.581 13.692 13.406 1.00 95.12 100 LYS A CA 1
ATOM 853 C C . LYS A 1 100 ? -0.710 12.716 14.576 1.00 95.12 100 LYS A C 1
ATOM 855 O O . LYS A 1 100 ? -0.228 12.983 15.677 1.00 95.12 100 LYS A O 1
ATOM 860 N N . PHE A 1 101 ? -1.373 11.591 14.332 1.00 94.44 101 PHE A N 1
ATOM 861 C CA . PHE A 1 101 ? -1.488 10.536 15.325 1.00 94.44 101 PHE A CA 1
ATOM 862 C C . PHE A 1 101 ? -0.136 9.879 15.592 1.00 94.44 101 PHE A C 1
ATOM 864 O O . PHE A 1 101 ? 0.790 9.934 14.783 1.00 94.44 101 PHE A O 1
ATOM 871 N N . SER A 1 102 ? -0.041 9.275 16.769 1.00 89.88 102 SER A N 1
ATOM 872 C CA . SER A 1 102 ? 1.144 8.560 17.245 1.00 89.88 102 SER A CA 1
ATOM 873 C C . SER A 1 102 ? 0.902 7.057 17.348 1.00 89.88 102 SER A C 1
ATOM 875 O O . SER A 1 102 ? 1.847 6.270 17.386 1.00 89.88 102 SER A O 1
ATOM 877 N N . LYS A 1 103 ? -0.370 6.647 17.404 1.00 88.75 103 LYS A N 1
ATOM 878 C CA . LYS A 1 103 ? -0.790 5.259 17.555 1.00 88.75 103 LYS A CA 1
ATOM 879 C C . LYS A 1 103 ? -1.852 4.911 16.525 1.00 88.75 103 LYS A C 1
ATOM 881 O O . LYS A 1 103 ? -2.770 5.680 16.255 1.00 88.75 103 LYS A O 1
ATOM 886 N N . HIS A 1 104 ? -1.771 3.692 16.006 1.00 88.19 104 HIS A N 1
ATOM 887 C CA . HIS A 1 104 ? -2.694 3.188 14.991 1.00 88.19 104 HIS A CA 1
ATOM 888 C C . HIS A 1 104 ? -4.176 3.280 15.408 1.00 88.19 104 HIS A C 1
ATOM 890 O O . HIS A 1 104 ? -5.019 3.665 14.603 1.00 88.19 104 HIS A O 1
ATOM 896 N N . TYR A 1 105 ? -4.519 2.952 16.662 1.00 89.06 105 TYR A N 1
ATOM 897 C CA . TYR A 1 105 ? -5.923 2.941 17.100 1.00 89.06 105 TYR A CA 1
ATOM 898 C C . TYR A 1 105 ? -6.579 4.332 17.082 1.00 89.06 105 TYR A C 1
ATOM 900 O O . TYR A 1 105 ? -7.805 4.423 17.051 1.00 89.06 105 TY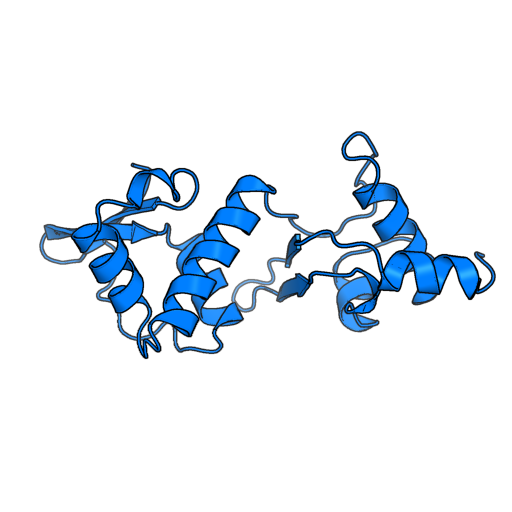R A O 1
ATOM 908 N N . GLU A 1 106 ? -5.794 5.415 17.103 1.00 93.44 106 GLU A N 1
ATOM 909 C CA . GLU A 1 106 ? -6.323 6.783 17.039 1.00 93.44 106 GLU A CA 1
ATOM 910 C C . GLU A 1 106 ? -7.042 7.027 15.706 1.00 93.44 106 GLU A C 1
ATOM 912 O O . GLU A 1 106 ? -8.065 7.707 15.673 1.00 93.44 106 GLU A O 1
ATOM 917 N N . ILE A 1 107 ? -6.587 6.367 14.635 1.00 95.31 107 ILE A N 1
ATOM 918 C CA . ILE A 1 107 ? -7.237 6.385 13.323 1.00 95.31 107 ILE A CA 1
ATOM 919 C C . ILE A 1 107 ? -8.630 5.742 13.415 1.00 95.31 107 ILE A C 1
ATOM 921 O O . ILE A 1 107 ? -9.612 6.358 13.008 1.00 95.31 107 ILE A O 1
ATOM 925 N N . ASN A 1 108 ? -8.744 4.547 14.017 1.00 95.19 108 ASN A N 1
ATOM 926 C CA . ASN A 1 108 ? -10.029 3.856 14.216 1.00 95.19 108 ASN A CA 1
ATOM 927 C C . ASN A 1 108 ? -11.025 4.715 15.006 1.00 95.19 108 ASN A C 1
ATOM 929 O O . ASN A 1 108 ? -12.209 4.785 14.661 1.00 95.19 108 ASN A O 1
ATOM 933 N N . ASN A 1 109 ? -10.548 5.370 16.069 1.00 95.56 109 ASN A N 1
ATOM 934 C CA . ASN A 1 109 ? -11.366 6.261 16.887 1.00 95.56 109 ASN A CA 1
ATOM 935 C C . ASN A 1 109 ? -11.857 7.453 16.066 1.00 95.56 109 ASN A C 1
ATOM 937 O O . ASN A 1 109 ? -13.047 7.761 16.093 1.00 95.56 109 ASN A O 1
ATOM 941 N N . TRP A 1 110 ? -10.966 8.076 15.297 1.00 97.88 110 TRP A N 1
ATOM 942 C CA . TRP A 1 110 ? -11.302 9.213 14.450 1.00 97.88 110 TRP A CA 1
ATOM 943 C C . TRP A 1 110 ? -12.308 8.837 13.354 1.00 97.88 110 TRP A C 1
ATOM 945 O O . TRP A 1 110 ? -13.321 9.515 13.201 1.00 97.88 110 TRP A O 1
ATOM 955 N N . ILE A 1 111 ? -12.106 7.717 12.651 1.00 98.00 111 ILE A N 1
ATOM 956 C CA . ILE A 1 111 ? -13.052 7.204 11.642 1.00 98.00 111 ILE A CA 1
ATOM 957 C C . ILE A 1 111 ? -14.420 6.927 12.276 1.00 98.00 111 ILE A C 1
ATOM 959 O O . ILE A 1 111 ? -15.449 7.253 11.689 1.00 98.00 111 ILE A O 1
ATOM 963 N N . THR A 1 112 ? -14.443 6.361 13.486 1.00 96.88 112 THR A N 1
ATOM 964 C CA . THR A 1 112 ? -15.687 6.079 14.218 1.00 96.88 112 THR A CA 1
ATOM 965 C C . THR A 1 112 ? -16.422 7.357 14.613 1.00 96.88 112 THR A C 1
ATOM 967 O O . THR A 1 112 ? -17.630 7.435 14.426 1.00 96.88 112 THR A O 1
ATOM 970 N N . GLN A 1 113 ? -15.709 8.358 15.132 1.00 97.62 113 GLN A N 1
ATOM 971 C CA . GLN A 1 113 ? -16.288 9.641 15.549 1.00 97.62 113 GLN A CA 1
ATOM 972 C C . GLN A 1 113 ? -16.845 10.453 14.375 1.00 97.62 113 GLN A C 1
ATOM 974 O O . GLN A 1 113 ? -17.768 11.237 14.570 1.00 97.62 113 GLN A O 1
ATOM 979 N N . ASN A 1 114 ? -16.297 10.257 13.174 1.00 98.06 114 ASN A N 1
ATOM 980 C CA . ASN A 1 114 ? -16.714 10.958 11.959 1.00 98.06 114 ASN A CA 1
ATOM 981 C C . ASN A 1 114 ? -17.637 10.117 11.054 1.00 98.06 114 ASN A C 1
ATOM 983 O O . ASN A 1 114 ? -17.985 10.570 9.970 1.00 98.06 114 ASN A O 1
ATOM 987 N N . ASP A 1 115 ? -18.016 8.906 11.477 1.00 97.19 115 ASP A N 1
ATOM 988 C CA . ASP A 1 115 ? -18.870 7.973 10.725 1.00 97.19 115 ASP A CA 1
ATOM 989 C C . ASP A 1 115 ? -18.366 7.643 9.301 1.00 97.19 115 ASP A C 1
ATOM 991 O O . ASP A 1 115 ? -19.117 7.572 8.332 1.00 97.19 115 ASP A O 1
ATOM 995 N N . LEU A 1 116 ? -17.052 7.432 9.156 1.00 97.88 116 LEU A N 1
ATOM 996 C CA . LEU A 1 116 ? -16.401 7.267 7.844 1.00 97.88 116 LEU A CA 1
ATOM 997 C C . LEU A 1 116 ? -16.096 5.810 7.473 1.00 97.88 116 LEU A C 1
ATOM 999 O O . LEU A 1 116 ? -15.401 5.553 6.493 1.00 97.88 116 LEU A O 1
ATOM 1003 N N . TRP A 1 117 ? -16.610 4.833 8.223 1.00 97.62 117 TRP A N 1
ATOM 1004 C CA . TRP A 1 117 ? -16.311 3.410 7.999 1.00 97.62 117 TRP A CA 1
ATOM 1005 C C . TRP A 1 117 ? -16.786 2.871 6.645 1.00 97.62 117 TRP A C 1
ATOM 1007 O O . TRP A 1 117 ? -16.274 1.858 6.177 1.00 97.62 117 TRP A O 1
ATOM 1017 N N . GLU A 1 118 ? -17.742 3.528 5.993 1.00 96.69 118 GLU A N 1
ATOM 1018 C CA . GLU A 1 118 ? -18.172 3.187 4.631 1.00 96.69 118 GLU A CA 1
ATOM 1019 C C . GLU A 1 118 ? -17.102 3.474 3.565 1.00 96.69 118 GLU A C 1
ATOM 1021 O O . GLU A 1 118 ? -17.202 2.966 2.453 1.00 96.69 118 GLU A O 1
ATOM 1026 N N . GLN A 1 119 ? -16.060 4.239 3.902 1.00 97.56 119 GLN A N 1
ATOM 1027 C CA . GLN A 1 119 ? -14.909 4.489 3.028 1.00 97.56 119 GLN A CA 1
ATOM 1028 C C . GLN A 1 119 ? -13.827 3.406 3.140 1.00 97.56 119 GLN A C 1
ATOM 1030 O O . GLN A 1 119 ? -12.824 3.497 2.448 1.00 97.56 119 GLN A O 1
ATOM 1035 N N . PHE A 1 120 ? -14.010 2.414 4.021 1.00 97.75 120 PHE A N 1
ATOM 1036 C CA . PHE A 1 120 ? -13.021 1.381 4.352 1.00 97.75 120 PHE A CA 1
ATOM 1037 C C . PHE A 1 120 ? -13.629 -0.029 4.283 1.00 97.75 120 PHE A C 1
ATOM 1039 O O . PHE A 1 120 ? -13.350 -0.877 5.128 1.00 97.75 120 PHE A O 1
ATOM 1046 N N . ARG A 1 121 ? -14.545 -0.275 3.342 1.00 96.94 121 ARG A N 1
ATOM 1047 C CA . ARG A 1 121 ? -15.358 -1.505 3.291 1.00 96.94 121 ARG A CA 1
ATOM 1048 C C . ARG A 1 121 ? -14.526 -2.766 3.095 1.00 96.94 121 ARG A C 1
ATOM 1050 O O . ARG A 1 121 ? -14.897 -3.818 3.604 1.00 96.94 121 ARG A O 1
ATOM 1057 N N . ASN A 1 122 ? -13.422 -2.671 2.366 1.00 97.44 122 ASN A N 1
ATOM 1058 C CA . ASN A 1 122 ? -12.584 -3.823 2.058 1.00 97.44 122 ASN A CA 1
ATOM 1059 C C . ASN A 1 122 ? -11.627 -4.157 3.209 1.00 97.44 122 ASN A C 1
ATOM 1061 O O . ASN A 1 122 ? -11.263 -5.324 3.393 1.00 97.44 122 ASN A O 1
ATOM 1065 N N . ILE A 1 123 ? -11.242 -3.154 4.006 1.00 96.69 123 ILE A N 1
ATOM 1066 C CA . ILE A 1 123 ? -10.285 -3.331 5.101 1.00 96.69 123 ILE A CA 1
ATOM 1067 C C . ILE A 1 123 ? -10.904 -3.370 6.496 1.00 96.69 123 ILE A C 1
ATOM 1069 O O . ILE A 1 123 ? -10.244 -3.864 7.415 1.00 96.69 123 ILE A O 1
ATOM 1073 N N . ARG A 1 124 ? -12.133 -2.874 6.688 1.00 96.44 124 ARG A N 1
AT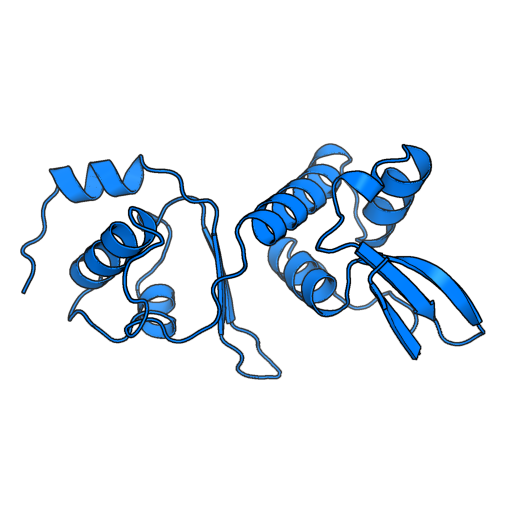OM 1074 C CA . ARG A 1 124 ? -12.762 -2.778 8.011 1.00 96.44 124 ARG A CA 1
ATOM 1075 C C . ARG A 1 124 ? -13.127 -4.136 8.596 1.00 96.44 124 ARG A C 1
ATOM 1077 O O . ARG A 1 124 ? -13.291 -5.147 7.914 1.00 96.44 124 ARG A O 1
ATOM 1084 N N . SER A 1 125 ? -13.245 -4.145 9.913 1.00 95.00 125 SER A N 1
ATOM 1085 C CA . SER A 1 125 ? -13.601 -5.321 10.689 1.00 95.00 125 SER A CA 1
ATOM 1086 C C . SER A 1 125 ? -14.154 -4.951 12.057 1.00 95.00 125 SER A C 1
ATOM 1088 O O . SER A 1 125 ? -13.872 -3.880 12.602 1.00 95.00 125 SER A O 1
ATOM 1090 N N . LEU A 1 126 ? -14.901 -5.885 12.630 1.00 93.94 126 LEU A N 1
ATOM 1091 C CA . LEU A 1 126 ? -15.156 -5.965 14.057 1.00 93.94 126 LEU A CA 1
ATOM 1092 C C . LEU A 1 126 ? -14.081 -6.850 14.690 1.00 93.94 126 LEU A C 1
ATOM 1094 O O . LEU A 1 126 ? -13.940 -8.034 14.366 1.00 93.94 126 LEU A O 1
ATOM 1098 N N . ASN A 1 127 ? -13.313 -6.247 15.589 1.00 90.12 127 ASN A N 1
ATOM 1099 C CA . ASN A 1 127 ? -12.194 -6.862 16.279 1.00 90.12 127 ASN A CA 1
ATOM 1100 C C . ASN A 1 127 ? -12.614 -7.210 17.707 1.00 90.12 127 ASN A C 1
ATOM 1102 O O . ASN A 1 127 ? -12.947 -6.331 18.501 1.00 90.12 127 ASN A O 1
ATOM 1106 N N . HIS A 1 128 ? -12.617 -8.505 18.015 1.00 89.88 128 HIS A N 1
ATOM 1107 C CA . HIS A 1 128 ? -12.941 -9.046 19.329 1.00 89.88 128 HIS A CA 1
ATOM 1108 C C . HIS A 1 128 ? -11.646 -9.257 20.102 1.00 89.88 128 HIS A C 1
ATOM 1110 O O . HIS A 1 128 ? -10.809 -10.076 19.715 1.00 89.88 128 HIS A O 1
ATOM 1116 N N . HIS A 1 129 ? -11.485 -8.520 21.189 1.00 83.94 129 HIS A N 1
ATOM 1117 C CA . HIS A 1 129 ? -10.350 -8.646 22.088 1.00 83.94 129 HIS A CA 1
ATOM 1118 C C . HIS A 1 129 ? -10.651 -9.634 23.212 1.00 83.94 129 HIS A C 1
ATOM 1120 O O . HIS A 1 129 ? -11.808 -9.819 23.603 1.00 83.94 129 HIS A O 1
ATOM 1126 N N . VAL A 1 130 ? -9.586 -10.207 23.777 1.00 78.00 130 VAL A N 1
ATOM 1127 C CA . VAL A 1 130 ? -9.670 -11.001 25.010 1.00 78.00 130 VAL A CA 1
ATOM 1128 C C . VAL A 1 130 ? -10.425 -10.213 26.085 1.00 78.00 130 VAL A C 1
ATOM 1130 O O . VAL A 1 130 ? -10.098 -9.057 26.357 1.00 78.00 130 VAL A O 1
ATOM 1133 N N . GLY A 1 131 ? -11.448 -10.835 26.676 1.00 79.75 131 GLY A N 1
ATOM 1134 C CA . GLY A 1 131 ? -12.352 -10.186 27.636 1.00 79.75 131 GLY A CA 1
ATOM 1135 C C . GLY A 1 131 ? -13.677 -9.692 27.041 1.00 79.75 131 GLY A C 1
ATOM 1136 O O . GLY A 1 131 ? -14.428 -9.007 27.731 1.00 79.75 131 GLY A O 1
ATOM 1137 N N . GLY A 1 132 ? -13.985 -10.039 25.786 1.00 81.62 132 GLY A N 1
ATOM 1138 C CA . GLY A 1 132 ? -15.302 -9.827 25.171 1.00 81.62 132 GLY A CA 1
ATOM 1139 C C . GLY A 1 132 ? -15.540 -8.428 24.596 1.00 81.62 132 GLY A C 1
ATOM 1140 O O . GLY A 1 132 ? -16.640 -8.137 24.126 1.00 81.62 132 GLY A O 1
ATOM 1141 N N . VAL A 1 133 ? -14.527 -7.559 24.602 1.00 84.12 133 VAL A N 1
ATOM 1142 C CA . VAL A 1 133 ? -14.625 -6.209 24.035 1.00 84.12 133 VAL A CA 1
ATOM 1143 C C . VAL A 1 133 ? -14.598 -6.290 22.510 1.00 84.12 133 VAL A C 1
ATOM 1145 O O . VAL A 1 133 ? -13.663 -6.844 21.933 1.00 84.12 133 VAL A O 1
ATOM 1148 N N . VAL A 1 134 ? -15.602 -5.703 21.858 1.00 88.12 134 VAL A N 1
ATOM 1149 C CA . VAL A 1 134 ? -15.686 -5.607 20.394 1.00 88.12 134 VAL A CA 1
ATOM 1150 C C . VAL A 1 134 ? -15.468 -4.163 19.974 1.00 88.12 134 VAL A C 1
ATOM 1152 O O . VAL A 1 134 ? -16.197 -3.274 20.412 1.00 88.12 134 VAL A O 1
ATOM 1155 N N . VAL A 1 135 ? -14.482 -3.924 19.112 1.00 89.62 135 VAL A N 1
ATOM 1156 C CA . VAL A 1 135 ? -14.177 -2.589 18.582 1.00 89.62 135 VAL A CA 1
ATOM 1157 C C . VAL A 1 135 ? -14.190 -2.587 17.060 1.00 89.62 135 VAL A C 1
ATOM 1159 O O . VAL A 1 135 ? -13.828 -3.573 16.417 1.00 89.62 135 VAL A O 1
ATOM 1162 N N . LYS A 1 136 ? -14.585 -1.455 16.473 1.00 93.94 136 LYS A N 1
ATOM 1163 C CA . LYS A 1 136 ? -14.398 -1.213 15.041 1.00 93.94 136 LYS A CA 1
ATOM 1164 C C . LYS A 1 136 ? 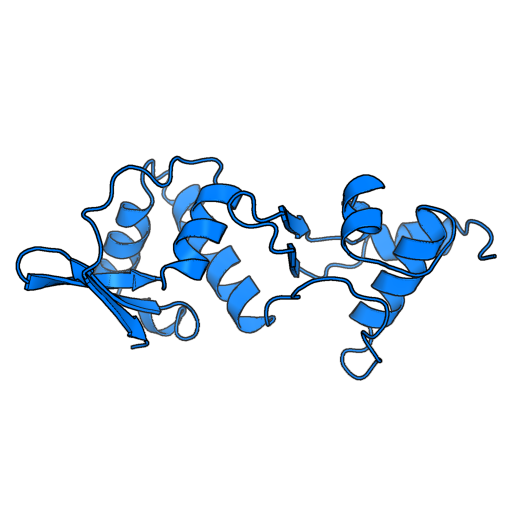-12.910 -0.992 14.766 1.00 93.94 136 LYS A C 1
ATOM 1166 O O . LYS A 1 136 ? -12.241 -0.252 15.489 1.00 93.94 136 LYS A O 1
ATOM 1171 N N . GLY A 1 137 ? -12.398 -1.638 13.731 1.00 94.62 137 GLY A N 1
ATOM 1172 C CA . GLY A 1 137 ? -11.001 -1.548 13.333 1.00 94.62 137 GLY A CA 1
ATOM 1173 C C . GLY A 1 137 ? -10.789 -2.025 11.905 1.00 94.62 137 GLY A C 1
ATOM 1174 O O . GLY A 1 137 ? -11.741 -2.170 11.142 1.00 94.62 137 GLY A O 1
ATOM 1175 N N . ILE A 1 138 ? -9.542 -2.324 11.560 1.00 94.69 138 ILE A N 1
ATOM 1176 C CA . ILE A 1 138 ? -9.181 -2.959 10.289 1.00 94.69 138 ILE A CA 1
ATOM 1177 C C . ILE A 1 138 ? -8.720 -4.399 10.515 1.00 94.69 138 ILE A C 1
ATOM 1179 O O . ILE A 1 138 ? -8.298 -4.753 11.623 1.00 94.69 138 ILE A O 1
ATOM 1183 N N . ARG A 1 139 ? -8.819 -5.224 9.468 1.00 92.00 139 ARG A N 1
ATOM 1184 C CA . ARG A 1 139 ? -8.444 -6.643 9.516 1.00 92.00 139 ARG A CA 1
ATOM 1185 C C . ARG A 1 139 ? -6.967 -6.799 9.873 1.00 92.00 139 ARG A C 1
ATOM 1187 O O . ARG A 1 139 ? -6.141 -5.981 9.472 1.00 92.00 139 ARG A O 1
ATOM 1194 N N . GLU A 1 140 ? -6.625 -7.882 10.573 1.00 87.56 140 GLU A N 1
ATOM 1195 C CA . GLU A 1 140 ? -5.267 -8.122 11.093 1.00 87.56 140 GLU A CA 1
ATOM 1196 C C . GLU A 1 140 ? -4.177 -8.024 10.009 1.00 87.56 140 GLU A C 1
ATOM 1198 O O . GLU A 1 140 ? -3.130 -7.417 10.235 1.00 87.56 140 GLU A O 1
ATOM 1203 N N . THR A 1 141 ? -4.431 -8.560 8.812 1.00 87.88 141 THR A N 1
ATOM 1204 C CA . THR A 1 141 ? -3.506 -8.463 7.673 1.00 87.88 141 THR A CA 1
ATOM 1205 C C . THR A 1 141 ? -3.200 -7.006 7.313 1.00 87.88 141 THR A C 1
ATOM 1207 O O . THR A 1 141 ? -2.038 -6.627 7.184 1.00 87.88 141 THR A O 1
ATOM 1210 N N . TYR A 1 142 ? -4.229 -6.161 7.211 1.00 92.06 142 TYR A N 1
ATOM 1211 C CA . TYR A 1 142 ? -4.082 -4.750 6.840 1.00 92.06 142 TYR A CA 1
ATOM 1212 C C . TYR A 1 142 ? -3.537 -3.894 7.982 1.00 92.06 142 TYR A C 1
ATOM 1214 O O . TYR A 1 142 ? -2.815 -2.932 7.727 1.00 92.06 142 TYR A O 1
ATOM 1222 N N . PHE A 1 143 ? -3.802 -4.273 9.233 1.00 90.25 143 PHE A N 1
ATOM 1223 C CA . PHE A 1 143 ? -3.127 -3.707 10.399 1.00 90.25 143 PHE A CA 1
ATOM 1224 C C . PHE A 1 143 ? -1.607 -3.890 10.308 1.00 90.25 143 PHE A C 1
ATOM 1226 O O . PHE A 1 143 ? -0.874 -2.905 10.385 1.00 90.25 143 PHE A O 1
ATOM 1233 N N . LYS A 1 144 ? -1.128 -5.115 10.049 1.00 87.62 144 LYS A N 1
ATOM 1234 C CA . LYS A 1 144 ? 0.314 -5.400 9.919 1.00 87.62 144 LYS A CA 1
ATOM 1235 C C . LYS A 1 144 ? 0.956 -4.611 8.781 1.00 87.62 144 LYS A C 1
ATOM 1237 O O . LYS A 1 144 ? 2.006 -4.001 8.979 1.00 87.62 144 LYS A O 1
ATOM 1242 N N . ILE A 1 145 ? 0.305 -4.578 7.616 1.00 91.12 145 ILE A N 1
ATOM 1243 C CA . ILE A 1 145 ? 0.759 -3.785 6.465 1.00 91.12 145 ILE A CA 1
ATOM 1244 C C . ILE A 1 145 ? 0.851 -2.304 6.844 1.00 91.12 145 ILE A C 1
ATOM 1246 O O . ILE A 1 145 ? 1.885 -1.676 6.633 1.00 91.12 145 ILE A O 1
ATOM 1250 N N . THR A 1 146 ? -0.190 -1.758 7.470 1.00 92.25 146 THR A N 1
ATOM 1251 C CA . THR A 1 146 ? -0.239 -0.346 7.866 1.00 92.25 146 THR A CA 1
ATOM 1252 C C . THR A 1 146 ? 0.855 0.004 8.874 1.00 92.25 146 THR A C 1
ATOM 1254 O O . THR A 1 146 ? 1.545 1.005 8.686 1.00 92.25 146 THR A O 1
ATOM 1257 N N . CYS A 1 147 ? 1.077 -0.821 9.904 1.00 89.94 147 CYS A N 1
ATOM 1258 C CA . CYS A 1 147 ? 2.156 -0.600 10.871 1.00 89.94 147 CYS A CA 1
ATOM 1259 C C . CYS A 1 147 ? 3.535 -0.591 10.202 1.00 89.94 147 CYS A C 1
ATOM 1261 O O . CYS A 1 147 ? 4.337 0.307 10.463 1.00 89.94 147 CYS A O 1
ATOM 1263 N N . ARG A 1 148 ? 3.789 -1.531 9.280 1.00 89.06 148 ARG A N 1
ATOM 1264 C CA . ARG A 1 148 ? 5.036 -1.584 8.500 1.00 89.06 148 ARG A CA 1
ATOM 1265 C C . ARG A 1 148 ? 5.227 -0.331 7.644 1.00 89.06 148 ARG A C 1
ATOM 1267 O O . ARG A 1 148 ? 6.302 0.258 7.686 1.00 89.06 148 ARG A O 1
ATOM 1274 N N . LEU A 1 149 ? 4.192 0.111 6.928 1.00 91.44 149 LEU A N 1
ATOM 1275 C CA . LEU A 1 149 ? 4.247 1.311 6.079 1.00 91.44 149 LEU A CA 1
ATOM 1276 C C . LEU A 1 149 ? 4.384 2.618 6.875 1.00 91.44 149 LEU A C 1
ATOM 1278 O O . LEU A 1 149 ? 4.948 3.594 6.378 1.00 91.44 149 LEU A O 1
ATOM 1282 N N . LEU A 1 150 ? 3.874 2.653 8.106 1.00 90.81 150 LEU A N 1
ATOM 1283 C CA . LEU A 1 150 ? 4.028 3.779 9.028 1.00 90.81 150 LEU A CA 1
ATOM 1284 C C . LEU A 1 150 ? 5.327 3.721 9.847 1.00 90.81 150 LEU A C 1
ATOM 1286 O O . LEU A 1 150 ? 5.621 4.684 10.551 1.00 90.81 150 LEU A O 1
ATOM 1290 N N . ALA A 1 151 ? 6.092 2.626 9.760 1.00 89.06 151 ALA A N 1
ATOM 1291 C CA . ALA A 1 151 ? 7.253 2.346 10.605 1.00 89.06 151 ALA A CA 1
ATOM 1292 C C . ALA A 1 151 ? 6.950 2.477 12.114 1.00 89.06 151 ALA A C 1
ATOM 1294 O O . ALA A 1 151 ? 7.777 2.957 12.889 1.00 89.06 151 ALA A O 1
ATOM 1295 N N . ILE A 1 152 ? 5.755 2.047 12.527 1.00 86.50 152 ILE A N 1
ATOM 1296 C CA . ILE A 1 152 ? 5.340 1.996 13.934 1.00 86.50 152 ILE A CA 1
ATOM 1297 C C . ILE A 1 152 ? 5.311 0.551 14.422 1.00 86.50 152 ILE A C 1
ATOM 1299 O O . ILE A 1 152 ? 5.119 -0.379 13.637 1.00 86.50 152 ILE A O 1
ATOM 1303 N N . SER A 1 153 ? 5.486 0.373 15.731 1.00 77.75 153 SER A N 1
ATOM 1304 C CA . SER A 1 153 ? 5.344 -0.941 16.355 1.00 77.75 153 SER A CA 1
ATOM 1305 C C . SER A 1 153 ? 3.920 -1.477 16.169 1.00 77.75 153 SER A C 1
ATOM 1307 O O . SER A 1 153 ? 2.945 -0.726 16.259 1.00 77.75 153 SER A O 1
ATOM 1309 N N . ASP A 1 154 ? 3.801 -2.778 15.914 1.00 68.25 154 ASP A N 1
ATOM 1310 C CA . ASP A 1 154 ? 2.541 -3.515 16.030 1.00 68.25 154 ASP A CA 1
ATOM 1311 C C . ASP A 1 154 ? 2.223 -3.883 17.494 1.00 68.25 154 ASP A C 1
ATOM 1313 O O . ASP A 1 154 ? 1.110 -4.316 17.804 1.00 68.25 154 ASP A O 1
ATOM 1317 N N . GLU A 1 155 ? 3.165 -3.645 18.412 1.00 56.53 155 GLU A N 1
ATOM 1318 C CA . GLU A 1 155 ? 2.997 -3.846 19.845 1.00 56.53 155 GLU A CA 1
ATOM 1319 C C . GLU A 1 155 ? 2.161 -2.714 20.460 1.00 56.53 155 GLU A C 1
ATOM 1321 O O . GLU A 1 155 ? 2.514 -1.534 20.411 1.00 56.53 155 GLU A O 1
ATOM 1326 N N . GLY A 1 156 ? 1.030 -3.077 21.069 1.00 55.41 156 GLY A N 1
ATOM 1327 C CA . GLY A 1 156 ? 0.193 -2.132 21.816 1.00 55.41 156 GLY A CA 1
ATOM 1328 C C . GLY A 1 156 ? -1.303 -2.440 21.808 1.00 55.41 156 GLY A C 1
ATOM 1329 O O . GLY A 1 156 ? -2.046 -1.840 22.582 1.00 55.41 156 GLY A O 1
ATOM 1330 N N . GLY A 1 157 ? -1.758 -3.369 20.963 1.00 59.12 157 GLY A N 1
ATOM 1331 C CA . GLY A 1 157 ? -3.128 -3.881 20.993 1.00 59.12 157 GLY A CA 1
ATOM 1332 C C . GLY A 1 157 ? -3.277 -5.078 21.933 1.00 59.12 157 GLY A C 1
ATOM 1333 O O . GLY A 1 157 ? -2.413 -5.952 21.982 1.00 59.12 157 GLY A O 1
ATOM 1334 N N . SER A 1 158 ? -4.394 -5.160 22.657 1.00 61.75 158 SER A N 1
ATOM 1335 C CA . SER A 1 158 ? -4.805 -6.403 23.315 1.00 61.75 158 SER A CA 1
ATOM 1336 C C . SER A 1 158 ? -4.991 -7.500 22.265 1.00 61.75 158 SER A C 1
ATOM 1338 O O . SER A 1 158 ? -5.542 -7.250 21.191 1.00 61.75 158 SER A O 1
ATOM 1340 N N . ARG A 1 159 ? -4.545 -8.722 22.580 1.00 70.88 159 ARG A N 1
ATOM 1341 C CA . ARG A 1 159 ? -4.643 -9.879 21.680 1.00 70.88 159 ARG A CA 1
ATOM 1342 C C . ARG A 1 159 ? -6.075 -10.036 21.156 1.00 70.88 159 ARG A C 1
ATOM 1344 O O . ARG A 1 159 ? -7.031 -9.986 21.934 1.00 70.88 159 ARG A O 1
ATOM 1351 N N . LEU A 1 160 ? -6.202 -10.230 19.845 1.00 77.06 160 LEU A N 1
ATOM 1352 C CA . LEU A 1 160 ? -7.479 -10.531 19.208 1.00 77.06 160 LEU A CA 1
ATOM 1353 C C . LEU A 1 160 ? -7.830 -12.008 19.413 1.00 77.06 160 LEU A C 1
ATOM 1355 O O . LEU A 1 160 ? -6.996 -12.888 19.208 1.00 77.06 160 LEU A O 1
ATOM 1359 N N . GLU A 1 161 ? -9.073 -12.268 19.803 1.00 79.19 161 GLU A N 1
ATOM 1360 C CA . GLU A 1 161 ? -9.687 -13.599 19.764 1.00 79.19 161 GLU A CA 1
ATOM 1361 C C . GLU A 1 161 ? -10.303 -13.869 18.391 1.00 79.19 161 GLU A C 1
ATOM 1363 O O . GLU A 1 161 ? -10.267 -14.992 17.891 1.00 79.19 161 GLU A O 1
ATOM 1368 N N . LYS A 1 162 ? -10.875 -12.830 17.773 1.00 83.75 162 LYS A N 1
ATOM 1369 C CA . LYS A 1 162 ? -11.580 -12.936 16.498 1.00 83.75 162 LYS A CA 1
ATOM 1370 C C . LYS A 1 162 ? -11.519 -11.617 15.738 1.00 83.75 162 LYS A C 1
ATOM 1372 O O . LYS A 1 162 ? -11.692 -10.551 16.319 1.00 83.75 162 LYS A O 1
ATOM 1377 N N . CYS A 1 163 ? -11.337 -11.703 14.427 1.00 85.75 163 CYS A N 1
ATOM 1378 C CA . CYS A 1 163 ? -11.454 -10.586 13.497 1.00 85.75 163 CYS A CA 1
ATOM 1379 C C . CYS A 1 163 ? -12.519 -10.949 12.455 1.00 85.75 163 CYS A C 1
ATOM 1381 O O . CYS A 1 163 ? -12.410 -11.990 11.803 1.00 85.75 163 CYS A O 1
ATOM 1383 N N . GLN A 1 164 ? -13.570 -10.136 12.328 1.00 86.44 164 GLN A N 1
ATOM 1384 C CA . GLN A 1 164 ? -14.662 -10.380 11.381 1.00 86.44 164 GLN A CA 1
ATOM 1385 C C . GLN A 1 164 ? -14.834 -9.197 10.430 1.00 86.44 164 GLN A C 1
ATOM 1387 O O . GLN A 1 164 ? -14.957 -8.078 10.919 1.00 86.44 164 GLN A O 1
ATOM 1392 N N . PRO A 1 165 ? -14.891 -9.410 9.103 1.00 88.25 165 PRO A N 1
ATOM 1393 C CA . PRO A 1 165 ? -15.328 -8.370 8.176 1.00 88.25 165 PRO A CA 1
ATOM 1394 C C . PRO A 1 165 ? -16.712 -7.832 8.562 1.00 88.25 165 PRO A C 1
ATOM 1396 O O . PRO A 1 165 ? -17.562 -8.588 9.041 1.00 88.25 165 PRO A O 1
ATOM 1399 N N . TRP A 1 166 ? -16.911 -6.535 8.359 1.00 81.06 166 TRP A N 1
ATOM 1400 C CA . TRP A 1 166 ? -18.152 -5.794 8.595 1.00 81.06 166 TRP A CA 1
ATOM 1401 C C . TRP A 1 166 ? -18.411 -4.900 7.391 1.00 81.06 166 TRP A C 1
ATOM 1403 O O . TRP A 1 166 ? -17.412 -4.520 6.752 1.00 81.06 166 TRP A O 1
#

Radius of gyration: 18.19 Å; chains: 1; bounding box: 38×30×52 Å